Protein AF-A0A0Q7K2V9-F1 (afdb_monomer_lite)

Foldseek 3Di:
DVVVLLQVVCVVVVNNDADQQWRPWDDDCQWTDTGQWIAGNVDGWIWGAPRGPPHRIDIPDDDDPVVVVVSVVSSVCVSVVND

Sequence (83 aa):
MLILLATLVSEQKGEKALQFDNVPYFENDTFLIQNEKFVYKKIPTEITWYQFLGRDIACNKDYTREEYNKMFVDCLASLYNIT

pLDDT: mean 90.21, std 5.58, range [56.84, 96.0]

Radius of gyration: 12.0 Å; chains: 1; bounding box: 28×28×27 Å

Secondary structure (DSSP, 8-state):
-HHHHHHHHHHHTT-SS--TTSPPPEE-SSEEEETTEEEETTTTEEEE-SSSTTSS-EESS---HHHHHHHHHHHHHHHTT--

Structure (mmCIF, N/CA/C/O backbone):
data_AF-A0A0Q7K2V9-F1
#
_entry.id   AF-A0A0Q7K2V9-F1
#
loop_
_atom_site.group_PDB
_atom_site.id
_atom_site.type_symbol
_atom_site.label_atom_id
_atom_site.label_alt_id
_atom_site.label_comp_i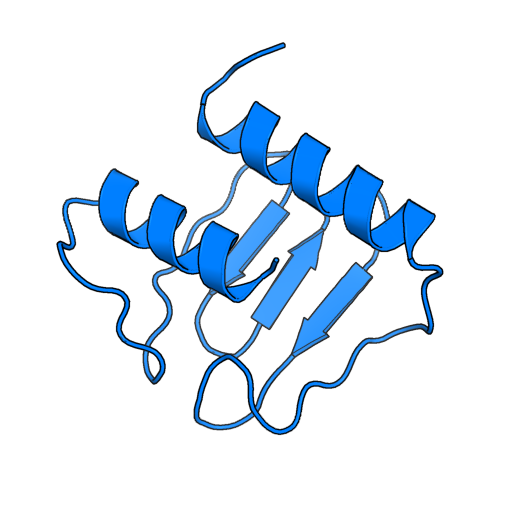d
_atom_site.label_asym_id
_atom_site.label_entity_id
_atom_site.label_seq_id
_atom_site.pdbx_PDB_ins_code
_atom_site.Cartn_x
_atom_site.Cartn_y
_atom_site.Cartn_z
_atom_site.occupancy
_atom_site.B_iso_or_equiv
_atom_site.auth_seq_id
_atom_site.auth_comp_id
_atom_site.auth_asym_id
_atom_site.auth_atom_id
_atom_site.pdbx_PDB_model_num
ATOM 1 N N . MET A 1 1 ? 7.529 2.862 5.210 1.00 83.94 1 MET A N 1
ATOM 2 C CA . MET A 1 1 ? 6.675 3.391 4.121 1.00 83.94 1 MET A CA 1
ATOM 3 C C . MET A 1 1 ? 5.329 2.682 4.084 1.00 83.94 1 MET A C 1
ATOM 5 O O . MET A 1 1 ? 4.339 3.347 4.328 1.00 83.94 1 MET A O 1
ATOM 9 N N . LEU A 1 2 ? 5.270 1.356 3.908 1.00 88.25 2 LEU A N 1
ATOM 10 C CA . LEU A 1 2 ? 3.994 0.620 3.882 1.00 88.25 2 LEU A CA 1
ATOM 11 C C . LEU A 1 2 ? 3.137 0.782 5.156 1.00 88.25 2 LEU A C 1
ATOM 13 O O . LEU A 1 2 ? 1.947 1.039 5.044 1.00 88.25 2 LEU A O 1
ATOM 17 N N . ILE A 1 3 ? 3.749 0.729 6.350 1.00 91.94 3 ILE A N 1
ATOM 18 C CA . ILE A 1 3 ? 3.054 1.003 7.626 1.00 91.94 3 ILE A CA 1
ATOM 19 C C . ILE A 1 3 ? 2.385 2.379 7.613 1.00 91.94 3 ILE A C 1
ATOM 21 O O . ILE A 1 3 ? 1.218 2.490 7.953 1.00 91.94 3 ILE A O 1
ATOM 25 N N . LEU A 1 4 ? 3.105 3.411 7.165 1.00 92.12 4 LEU A N 1
ATOM 26 C CA . LEU A 1 4 ? 2.565 4.765 7.084 1.00 92.12 4 LEU A CA 1
ATOM 27 C C . LEU A 1 4 ? 1.379 4.829 6.110 1.00 92.12 4 LEU A C 1
ATOM 29 O O . LEU A 1 4 ? 0.363 5.419 6.446 1.00 92.12 4 LEU A O 1
ATOM 33 N N . LEU A 1 5 ? 1.471 4.181 4.943 1.00 93.06 5 LEU A N 1
ATOM 34 C CA . LEU A 1 5 ? 0.350 4.116 4.000 1.00 93.06 5 LEU A CA 1
ATOM 35 C C . LEU A 1 5 ? -0.881 3.442 4.631 1.00 93.06 5 LEU A C 1
ATOM 37 O O . LEU A 1 5 ? -1.984 3.967 4.521 1.00 93.06 5 LEU A O 1
ATOM 41 N N . ALA A 1 6 ? -0.688 2.317 5.326 1.00 93.69 6 ALA A N 1
ATOM 42 C CA . ALA A 1 6 ? -1.758 1.611 6.028 1.00 93.69 6 ALA A CA 1
ATOM 43 C C . ALA A 1 6 ? -2.385 2.464 7.145 1.00 93.69 6 ALA A C 1
ATOM 45 O O . ALA A 1 6 ? -3.606 2.483 7.286 1.00 93.69 6 ALA A O 1
ATOM 46 N N . THR A 1 7 ? -1.572 3.216 7.897 1.00 94.19 7 THR A N 1
ATOM 47 C CA . THR A 1 7 ? -2.056 4.176 8.899 1.00 94.19 7 THR A CA 1
ATOM 48 C C . THR A 1 7 ? -2.955 5.230 8.263 1.00 94.19 7 THR A C 1
ATOM 50 O O . THR A 1 7 ? -4.050 5.465 8.759 1.00 94.19 7 THR A O 1
ATOM 53 N N . LEU A 1 8 ? -2.552 5.818 7.137 1.00 93.56 8 LEU A N 1
ATOM 54 C CA . LEU A 1 8 ? -3.346 6.859 6.477 1.00 93.56 8 LEU A CA 1
ATOM 55 C C . LEU A 1 8 ? -4.648 6.309 5.877 1.00 93.56 8 LEU A C 1
ATOM 57 O O . LEU A 1 8 ? -5.680 6.973 5.932 1.00 93.56 8 LEU A O 1
ATOM 61 N N . VAL A 1 9 ? -4.630 5.080 5.354 1.00 93.75 9 VAL A N 1
ATOM 62 C CA . VAL A 1 9 ? -5.851 4.380 4.919 1.00 93.75 9 VAL A CA 1
ATOM 63 C C . VAL A 1 9 ? -6.802 4.148 6.098 1.00 93.75 9 VAL A C 1
ATOM 65 O O . VAL A 1 9 ? -8.004 4.386 5.976 1.00 93.75 9 VAL A O 1
ATOM 68 N N . SER A 1 10 ? -6.273 3.713 7.245 1.00 93.50 10 SER A N 1
ATOM 69 C CA . SER A 1 10 ? -7.035 3.551 8.490 1.00 93.50 10 SE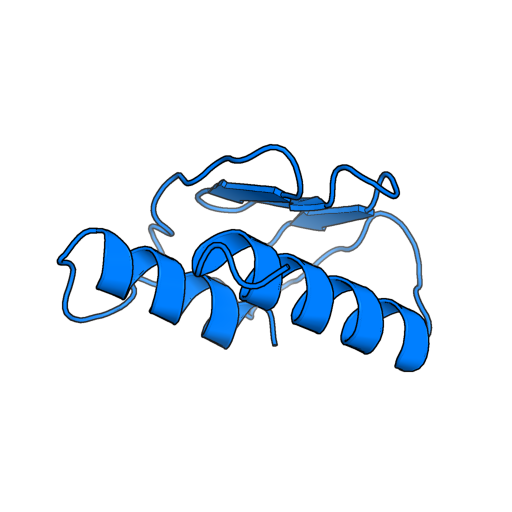R A CA 1
ATOM 70 C C . SER A 1 10 ? -7.681 4.876 8.913 1.00 93.50 10 SER A C 1
ATOM 72 O O . SER A 1 10 ? -8.888 4.934 9.152 1.00 93.50 10 SER A O 1
ATOM 74 N N . GLU A 1 11 ? -6.910 5.965 8.919 1.00 91.69 11 GLU A N 1
ATOM 75 C CA . GLU A 1 11 ? -7.400 7.305 9.257 1.00 91.69 11 GLU A CA 1
ATOM 76 C C . GLU A 1 11 ? -8.493 7.788 8.294 1.00 91.69 11 GLU A C 1
ATOM 78 O O . GLU A 1 11 ? -9.519 8.302 8.742 1.00 91.69 11 GLU A O 1
ATOM 83 N N . GLN A 1 12 ? -8.330 7.575 6.982 1.00 89.25 12 GLN A N 1
ATOM 84 C CA . GLN A 1 12 ? -9.326 7.953 5.970 1.00 89.25 12 GLN A CA 1
ATOM 85 C C . GLN A 1 12 ? -10.669 7.237 6.179 1.00 89.25 12 GLN A C 1
ATOM 87 O O . GLN A 1 12 ? -11.726 7.791 5.876 1.00 89.25 12 GLN A O 1
ATOM 92 N N . LYS A 1 13 ? -10.642 6.023 6.734 1.00 87.31 13 LYS A N 1
ATOM 93 C CA . LYS A 1 13 ? -11.839 5.254 7.098 1.00 87.31 13 LYS A CA 1
ATOM 94 C C . LYS A 1 13 ? -12.456 5.645 8.442 1.00 87.31 13 LYS A C 1
ATOM 96 O O . LYS A 1 13 ? -13.490 5.095 8.814 1.00 87.31 13 LYS A O 1
ATOM 101 N N . GLY A 1 14 ? -11.857 6.592 9.161 1.00 87.06 14 GLY A N 1
ATOM 102 C CA . GLY A 1 14 ? -12.305 7.022 10.485 1.00 87.06 14 GLY A CA 1
ATOM 103 C C . GLY A 1 14 ? -11.804 6.140 11.632 1.00 87.06 14 GLY A C 1
ATOM 104 O O . GLY A 1 14 ? -12.225 6.329 12.776 1.00 87.06 14 GLY A O 1
ATOM 105 N N . GLU A 1 15 ? -10.895 5.200 11.366 1.00 86.50 15 GLU A N 1
ATOM 106 C CA . GLU A 1 15 ? -10.244 4.393 12.396 1.00 86.50 15 GLU A CA 1
ATOM 107 C C . GLU A 1 15 ? -9.041 5.161 12.962 1.00 86.50 15 GLU A C 1
ATOM 109 O O . GLU A 1 15 ? -8.101 5.494 12.245 1.00 86.50 15 GLU A O 1
ATOM 114 N N . LYS A 1 16 ? -9.056 5.449 14.269 1.00 77.50 16 LYS A N 1
ATOM 115 C CA . LYS A 1 16 ? -8.029 6.286 14.923 1.00 77.50 16 LYS A CA 1
ATOM 116 C C . LYS A 1 16 ? -6.655 5.620 15.057 1.00 77.50 16 LYS A C 1
ATOM 118 O O . LYS A 1 16 ? -5.682 6.314 15.334 1.00 77.50 16 LYS A O 1
ATOM 123 N N . ALA A 1 17 ? -6.582 4.296 14.952 1.00 85.88 17 ALA A N 1
ATOM 124 C CA . ALA A 1 17 ? -5.345 3.547 15.113 1.00 85.88 17 ALA A CA 1
ATOM 125 C C . ALA A 1 17 ? -5.347 2.322 14.201 1.00 85.88 17 ALA A C 1
ATOM 127 O O . ALA A 1 17 ? -6.271 1.510 14.262 1.00 85.88 17 ALA A O 1
ATOM 128 N N . LEU A 1 18 ? -4.273 2.183 13.423 1.00 88.94 18 LEU A N 1
ATOM 129 C CA . LEU A 1 18 ? -4.030 1.013 12.593 1.00 88.94 18 LEU A CA 1
ATOM 130 C C . LEU A 1 18 ? -3.969 -0.248 13.463 1.00 88.94 18 LEU A C 1
ATOM 132 O O . LEU A 1 18 ? -3.120 -0.354 14.352 1.00 88.94 18 LEU A O 1
ATOM 136 N N . GLN A 1 19 ? -4.830 -1.214 13.161 1.00 91.00 19 GLN A N 1
ATOM 137 C CA . GLN A 1 19 ? -4.719 -2.570 13.688 1.00 91.00 19 GLN A CA 1
ATOM 138 C C . GLN A 1 19 ? -3.715 -3.340 12.822 1.00 91.00 19 GLN A C 1
ATOM 140 O O . GLN A 1 19 ? -3.976 -3.639 11.658 1.00 91.00 19 GLN A O 1
ATOM 145 N N . PHE A 1 20 ? -2.521 -3.606 13.356 1.00 88.81 20 PHE A N 1
ATOM 146 C CA . PHE A 1 20 ? -1.427 -4.234 12.597 1.00 88.81 20 PHE A CA 1
ATOM 147 C C . PHE A 1 20 ? -1.713 -5.690 12.206 1.00 88.81 20 PHE A C 1
ATOM 149 O O . PHE A 1 20 ? -1.106 -6.192 11.261 1.00 88.81 20 PHE A O 1
ATOM 156 N N . ASP A 1 21 ? -2.606 -6.344 12.942 1.00 91.00 21 ASP A N 1
ATOM 157 C CA . ASP A 1 21 ? -3.125 -7.700 12.748 1.00 91.00 21 ASP A CA 1
ATOM 158 C C . ASP A 1 21 ? -4.366 -7.761 11.844 1.00 91.00 21 ASP A C 1
ATOM 160 O O . ASP A 1 21 ? -4.782 -8.843 11.428 1.00 91.00 21 ASP A O 1
ATOM 164 N N . ASN A 1 22 ? -4.961 -6.607 11.531 1.00 90.75 22 ASN A N 1
ATOM 165 C CA . ASN A 1 22 ? -6.143 -6.510 10.689 1.00 90.75 22 ASN A CA 1
ATOM 166 C C . ASN A 1 22 ? -6.121 -5.219 9.865 1.00 90.75 22 ASN A C 1
ATOM 168 O O . ASN A 1 22 ? -6.871 -4.274 10.124 1.00 90.75 22 ASN A O 1
ATOM 172 N N . VAL A 1 23 ? -5.236 -5.172 8.868 1.00 91.88 23 VAL A N 1
ATOM 173 C CA . VAL A 1 23 ? -5.109 -3.990 8.006 1.00 91.88 23 VAL A CA 1
ATOM 174 C C . VAL A 1 23 ? -6.399 -3.803 7.194 1.00 91.88 23 VAL A C 1
ATOM 176 O O . VAL A 1 23 ? -6.823 -4.734 6.498 1.00 91.88 23 VAL A O 1
ATOM 179 N N . PRO A 1 24 ? -7.029 -2.614 7.237 1.00 91.88 24 PRO A N 1
ATOM 180 C CA . PRO A 1 24 ? -8.299 -2.392 6.567 1.00 91.88 24 PRO A CA 1
ATOM 181 C C . PRO A 1 24 ? -8.162 -2.474 5.044 1.00 91.88 24 PRO A C 1
ATOM 183 O O . PRO A 1 24 ? -7.191 -2.002 4.456 1.00 91.88 24 PRO A O 1
ATOM 186 N N . TYR A 1 25 ? -9.193 -3.026 4.400 1.00 94.56 25 TYR A N 1
ATOM 187 C CA . TYR A 1 25 ? -9.277 -3.100 2.941 1.00 94.56 25 TYR A CA 1
ATOM 188 C C . TYR A 1 25 ? -9.377 -1.713 2.302 1.00 94.56 25 TYR A C 1
ATOM 190 O O . TYR A 1 25 ? -10.298 -0.965 2.615 1.00 94.56 25 TYR A O 1
ATOM 198 N N . PHE A 1 26 ? -8.538 -1.388 1.336 1.00 95.12 26 PHE A N 1
ATOM 199 C CA . PHE A 1 26 ? -8.687 -0.214 0.488 1.00 95.12 26 PHE A CA 1
ATOM 200 C C . PHE A 1 26 ? -8.234 -0.543 -0.925 1.00 95.12 26 PHE A C 1
ATOM 202 O O . PHE A 1 26 ? -7.267 -1.276 -1.127 1.00 95.12 26 PHE A O 1
ATOM 209 N N . GLU A 1 27 ? -8.917 0.039 -1.901 1.00 95.62 27 GLU A N 1
ATOM 210 C CA . GLU A 1 27 ? -8.584 -0.125 -3.301 1.00 95.62 27 GLU A CA 1
ATOM 211 C C . GLU A 1 27 ? -8.936 1.138 -4.086 1.00 95.62 27 GLU A C 1
ATOM 213 O O . GLU A 1 27 ? -10.024 1.694 -3.940 1.00 95.62 27 GLU A O 1
ATOM 218 N N . ASN A 1 28 ? -8.017 1.558 -4.950 1.00 93.94 28 ASN A N 1
ATOM 219 C CA . ASN A 1 28 ? -8.251 2.542 -6.001 1.00 93.94 28 ASN A CA 1
ATOM 220 C C . ASN A 1 28 ? -7.529 2.102 -7.291 1.00 93.94 28 ASN A C 1
ATOM 222 O O . ASN A 1 28 ? -7.044 0.972 -7.383 1.00 93.94 28 ASN A O 1
ATOM 226 N N . ASP A 1 29 ? -7.439 2.976 -8.293 1.00 93.62 29 ASP A N 1
ATOM 227 C CA . ASP A 1 29 ? -6.768 2.660 -9.564 1.00 93.62 29 ASP A CA 1
ATOM 228 C C . ASP A 1 29 ? -5.245 2.469 -9.430 1.00 93.62 29 ASP A C 1
ATOM 230 O O . ASP A 1 29 ? -4.618 1.820 -10.268 1.00 93.62 29 ASP A O 1
ATOM 234 N N . THR A 1 30 ? -4.638 2.990 -8.362 1.00 95.00 30 THR A N 1
ATOM 235 C CA . THR A 1 30 ? -3.188 2.965 -8.140 1.00 95.00 30 THR A CA 1
ATOM 236 C C . THR A 1 30 ? -2.745 1.762 -7.315 1.00 95.00 30 THR A C 1
ATOM 238 O O . THR A 1 30 ? -1.734 1.136 -7.643 1.00 95.00 30 THR A O 1
ATOM 241 N N . PHE A 1 31 ? -3.463 1.424 -6.244 1.00 95.75 31 PHE A N 1
ATOM 242 C CA . PHE A 1 31 ? -3.071 0.349 -5.339 1.00 95.75 31 PHE A CA 1
ATOM 243 C C . PHE A 1 31 ? -4.261 -0.317 -4.645 1.00 95.75 31 PHE A C 1
ATOM 245 O O . PHE A 1 31 ? -5.376 0.202 -4.597 1.00 95.75 31 PHE A O 1
ATOM 252 N N . LEU A 1 32 ?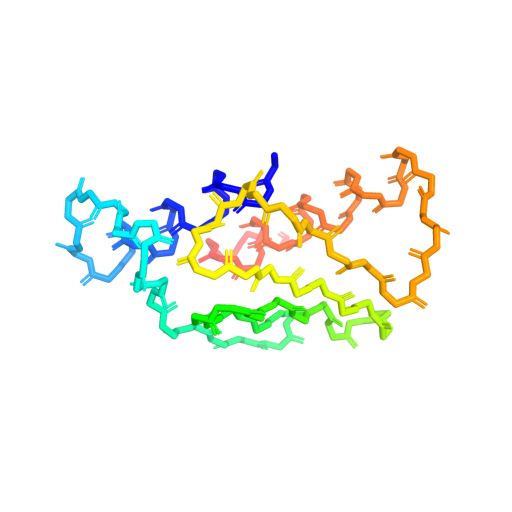 -3.986 -1.495 -4.100 1.00 96.00 32 LEU A N 1
ATOM 253 C CA . LEU A 1 32 ? -4.836 -2.230 -3.181 1.00 96.00 32 LEU A CA 1
ATOM 254 C C . LEU A 1 32 ? -4.031 -2.523 -1.917 1.00 96.00 32 LEU A C 1
ATOM 256 O O . LEU A 1 32 ? -2.862 -2.907 -1.985 1.00 96.00 32 LEU A O 1
ATOM 260 N N . ILE A 1 33 ? -4.656 -2.372 -0.759 1.00 95.12 33 ILE A N 1
ATOM 261 C CA . ILE A 1 33 ? -4.124 -2.847 0.513 1.00 95.12 33 ILE A CA 1
ATOM 262 C C . ILE A 1 33 ? -5.230 -3.550 1.282 1.00 95.12 33 ILE A C 1
ATOM 264 O O . ILE A 1 33 ? -6.373 -3.109 1.304 1.00 95.12 33 ILE A O 1
ATOM 268 N N . GLN A 1 34 ? -4.895 -4.670 1.893 1.00 94.62 34 GLN A N 1
ATOM 269 C CA . GLN A 1 34 ? -5.769 -5.417 2.780 1.00 94.62 34 GLN A CA 1
ATOM 270 C C . GLN A 1 34 ? -4.905 -6.194 3.765 1.00 94.62 34 GLN A C 1
ATOM 272 O O . GLN A 1 34 ? -3.674 -6.190 3.658 1.00 94.62 34 GLN A O 1
ATOM 277 N N . ASN A 1 35 ? -5.535 -6.875 4.715 1.00 94.56 35 ASN A N 1
ATOM 278 C CA . ASN A 1 35 ? -4.790 -7.710 5.638 1.00 94.56 35 ASN A CA 1
ATOM 279 C C . ASN A 1 35 ? -3.879 -8.696 4.885 1.00 94.56 35 ASN A C 1
ATOM 281 O O . ASN A 1 35 ? -4.306 -9.328 3.919 1.00 94.56 35 ASN A O 1
ATOM 285 N N . GLU A 1 36 ? -2.616 -8.759 5.312 1.00 94.81 36 GLU A N 1
ATOM 286 C CA . GLU A 1 36 ? -1.549 -9.613 4.760 1.00 94.81 36 GLU A CA 1
ATOM 287 C C . GLU A 1 36 ? -1.129 -9.338 3.305 1.00 94.81 36 GLU A C 1
ATOM 289 O O . GLU A 1 36 ? -0.254 -10.037 2.784 1.00 94.81 36 GLU A O 1
ATOM 294 N N . LYS A 1 37 ? -1.696 -8.327 2.628 1.00 95.25 37 LYS A N 1
ATOM 295 C CA . LYS A 1 37 ? -1.423 -8.086 1.205 1.00 95.25 37 LYS A CA 1
ATOM 296 C C . LYS A 1 37 ? -1.472 -6.612 0.803 1.00 95.25 37 LYS A C 1
ATOM 298 O O . LYS A 1 37 ? -2.436 -5.895 1.053 1.00 95.25 37 LYS A O 1
ATOM 303 N N . PHE A 1 38 ? -0.465 -6.195 0.049 1.00 95.56 38 PHE A N 1
ATOM 304 C CA . PHE A 1 38 ? -0.412 -4.937 -0.684 1.00 95.56 38 PHE A CA 1
ATOM 305 C C . PHE A 1 38 ? -0.095 -5.207 -2.157 1.00 95.56 38 PHE A C 1
ATOM 307 O O . PHE A 1 38 ? 0.773 -6.021 -2.474 1.00 95.56 38 PHE A O 1
ATOM 314 N N . VAL A 1 39 ? -0.789 -4.504 -3.050 1.00 95.31 39 VAL A N 1
ATOM 315 C CA . VAL A 1 39 ? -0.584 -4.555 -4.498 1.00 95.31 39 VAL A CA 1
ATOM 316 C C . VAL A 1 39 ? -0.491 -3.139 -5.032 1.00 95.31 39 VAL A C 1
ATOM 318 O O . VAL A 1 39 ? -1.433 -2.362 -4.909 1.00 95.31 39 VAL A O 1
ATOM 321 N N . TYR A 1 40 ? 0.610 -2.820 -5.693 1.00 94.69 40 TYR A N 1
ATOM 322 C CA . TYR A 1 40 ? 0.673 -1.657 -6.569 1.00 94.69 40 TYR A CA 1
ATOM 323 C C . TYR A 1 40 ? 0.222 -2.085 -7.967 1.00 94.69 40 TYR A C 1
ATOM 325 O O . TYR A 1 40 ? 0.614 -3.143 -8.449 1.00 94.69 40 TYR A O 1
ATOM 333 N N . LYS A 1 41 ? -0.659 -1.313 -8.606 1.00 93.69 41 LYS A N 1
ATOM 334 C CA . LYS A 1 41 ? -1.324 -1.731 -9.851 1.00 93.69 41 LYS A CA 1
ATOM 335 C C . LYS A 1 41 ? -0.598 -1.273 -11.112 1.00 93.69 41 LYS A C 1
ATOM 337 O O . LYS A 1 41 ? -0.694 -1.936 -12.139 1.00 93.6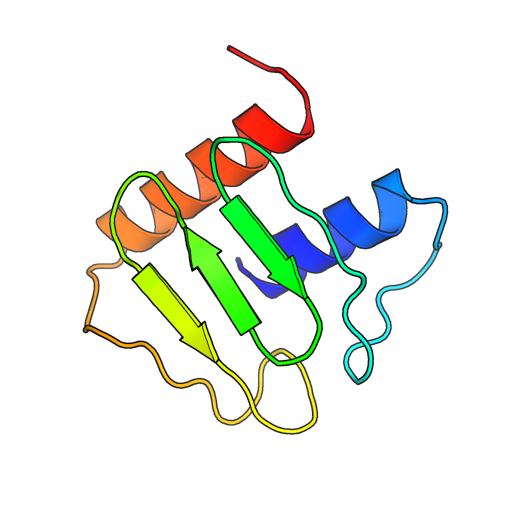9 41 LYS A O 1
ATOM 342 N N . LYS A 1 42 ? 0.150 -0.162 -11.054 1.00 89.50 42 LYS A N 1
ATOM 343 C CA . LYS A 1 42 ? 0.877 0.368 -12.228 1.00 89.50 42 LYS A CA 1
ATOM 344 C C . LYS A 1 42 ? 2.073 -0.495 -12.622 1.00 89.50 42 LYS A C 1
ATOM 346 O O . LYS A 1 42 ? 2.444 -0.558 -13.789 1.00 89.50 42 LYS A O 1
ATOM 351 N N . ILE A 1 43 ? 2.689 -1.136 -11.638 1.00 84.25 43 ILE A N 1
ATOM 352 C CA . ILE A 1 43 ? 3.748 -2.130 -11.800 1.00 84.25 43 ILE A CA 1
ATOM 353 C C . ILE A 1 43 ? 3.301 -3.300 -10.935 1.00 84.25 43 ILE A C 1
ATOM 355 O O . ILE A 1 43 ? 2.929 -3.013 -9.804 1.00 84.25 43 ILE A O 1
ATOM 359 N N . PRO A 1 44 ? 3.321 -4.561 -11.408 1.00 78.06 44 PRO A N 1
ATOM 360 C CA . PRO A 1 44 ? 2.828 -5.715 -10.655 1.00 78.06 44 PRO A CA 1
ATOM 361 C C . PRO A 1 44 ? 3.738 -6.030 -9.455 1.00 78.06 44 PRO A C 1
ATOM 363 O O . PRO A 1 44 ? 4.455 -7.028 -9.435 1.00 78.06 44 PRO A O 1
ATOM 366 N N . THR A 1 45 ? 3.739 -5.148 -8.461 1.00 89.75 45 THR A N 1
ATOM 367 C CA . THR A 1 45 ? 4.438 -5.276 -7.189 1.00 89.75 45 THR A CA 1
ATOM 368 C C . THR A 1 45 ? 3.450 -5.793 -6.171 1.00 89.75 45 THR A C 1
ATOM 370 O O . THR A 1 45 ? 2.456 -5.134 -5.869 1.00 89.75 45 THR A O 1
ATOM 373 N N . GLU A 1 46 ? 3.759 -6.958 -5.620 1.00 93.75 46 GLU A N 1
ATOM 374 C CA . GLU A 1 46 ? 3.010 -7.544 -4.522 1.00 93.75 46 GLU A CA 1
ATOM 375 C C . GLU A 1 46 ? 3.918 -7.649 -3.303 1.00 93.75 46 GLU A C 1
ATOM 377 O O . GLU A 1 46 ? 5.048 -8.140 -3.391 1.00 93.75 46 GLU A O 1
ATOM 382 N N . ILE A 1 47 ? 3.410 -7.167 -2.174 1.00 92.50 47 ILE A N 1
ATOM 383 C CA . ILE A 1 47 ? 4.049 -7.275 -0.868 1.00 92.50 47 ILE A CA 1
ATOM 384 C C . ILE A 1 47 ? 3.078 -8.010 0.044 1.00 92.50 47 ILE A C 1
ATOM 386 O O . ILE A 1 47 ? 1.937 -7.582 0.212 1.00 92.50 47 ILE A O 1
ATOM 390 N N . THR A 1 48 ? 3.529 -9.098 0.644 1.00 94.25 48 THR A N 1
ATOM 391 C CA . THR A 1 48 ? 2.767 -9.879 1.618 1.00 94.25 48 THR A CA 1
ATOM 392 C C . THR A 1 48 ? 3.504 -9.904 2.943 1.00 94.25 48 THR A C 1
ATOM 394 O O . THR A 1 48 ? 4.731 -9.846 2.974 1.00 94.25 48 THR A O 1
ATOM 397 N N . TRP A 1 49 ? 2.779 -9.999 4.046 1.00 94.12 49 TRP A N 1
ATOM 398 C CA . TRP A 1 49 ? 3.352 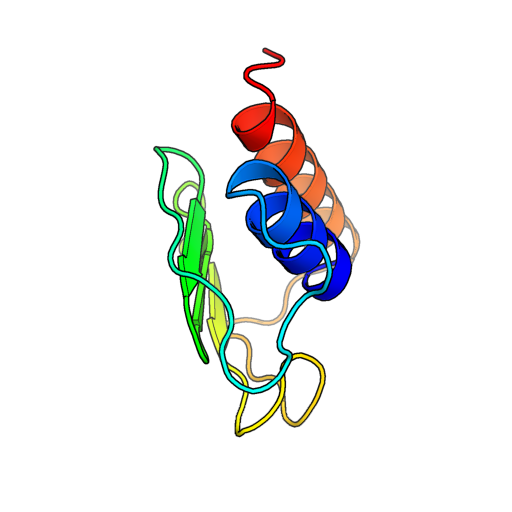-10.166 5.383 1.00 94.12 49 TRP A CA 1
ATOM 399 C C . TRP A 1 49 ? 2.540 -11.193 6.154 1.00 94.12 49 TRP A C 1
ATOM 401 O O . TRP A 1 49 ? 1.387 -11.452 5.814 1.00 94.12 49 TRP A O 1
ATOM 411 N N . TYR A 1 50 ? 3.138 -11.766 7.193 1.00 86.94 50 TYR A N 1
ATOM 412 C CA . TYR A 1 50 ? 2.490 -12.786 8.009 1.00 86.94 50 TYR A CA 1
ATOM 413 C C . TYR A 1 50 ? 2.134 -12.236 9.388 1.00 86.94 50 TYR A C 1
ATOM 415 O O . TYR A 1 50 ? 2.988 -11.642 10.047 1.00 86.94 50 TYR A O 1
ATOM 423 N N . GLN A 1 51 ? 0.898 -12.473 9.839 1.00 84.19 51 GLN A N 1
ATOM 424 C CA . GLN A 1 51 ? 0.335 -12.054 11.134 1.00 84.19 51 GLN A CA 1
ATOM 425 C C . GLN A 1 51 ? 0.268 -10.541 11.368 1.00 84.19 51 GLN A C 1
ATOM 427 O O . GLN A 1 51 ? -0.809 -10.022 11.624 1.00 84.19 51 GLN A O 1
ATOM 432 N N . PHE A 1 52 ? 1.396 -9.830 11.310 1.00 87.88 52 PHE A N 1
ATOM 433 C CA . PHE A 1 52 ? 1.493 -8.411 11.631 1.00 87.88 52 PHE A CA 1
ATOM 434 C C . PHE A 1 52 ? 2.175 -7.640 10.509 1.00 87.88 52 PHE A C 1
ATOM 436 O O . PHE A 1 52 ? 3.261 -8.004 10.046 1.00 87.88 52 PHE A O 1
ATOM 443 N N . LEU A 1 53 ? 1.579 -6.516 10.117 1.00 88.06 53 LEU A N 1
ATOM 444 C CA . LEU A 1 53 ? 2.203 -5.603 9.170 1.00 88.06 53 LEU A CA 1
ATOM 445 C C . LEU A 1 53 ? 3.559 -5.120 9.705 1.00 88.06 53 LEU A C 1
ATOM 447 O O . LEU A 1 53 ? 3.637 -4.503 10.765 1.00 88.06 53 LEU A O 1
ATOM 451 N N . GLY A 1 54 ? 4.625 -5.359 8.939 1.00 82.44 54 GLY A N 1
ATOM 452 C CA . GLY A 1 54 ? 5.994 -4.994 9.324 1.00 82.44 54 GLY A CA 1
ATOM 453 C C . GLY A 1 54 ? 6.892 -6.179 9.678 1.00 82.44 54 GLY A C 1
ATOM 454 O O . GLY A 1 54 ? 8.102 -5.990 9.803 1.00 82.44 54 GLY A O 1
ATOM 455 N N . ARG A 1 55 ? 6.331 -7.385 9.814 1.00 83.25 55 ARG A N 1
ATOM 456 C CA . ARG A 1 55 ? 7.064 -8.605 10.162 1.00 83.25 55 ARG A CA 1
ATOM 457 C C . ARG A 1 55 ? 6.971 -9.633 9.036 1.00 83.25 55 ARG A C 1
ATOM 459 O O . ARG A 1 55 ? 5.922 -9.765 8.417 1.00 83.25 55 ARG A O 1
ATOM 466 N N . ASP A 1 56 ? 8.076 -10.338 8.784 1.00 86.94 56 ASP A N 1
ATOM 467 C CA . ASP A 1 56 ? 8.147 -11.438 7.810 1.00 86.94 56 ASP A CA 1
ATOM 468 C C . ASP A 1 56 ? 7.580 -11.040 6.435 1.00 86.94 56 ASP A C 1
ATOM 470 O O . ASP A 1 56 ? 6.739 -11.716 5.845 1.00 86.94 56 ASP A O 1
ATOM 474 N N . ILE A 1 57 ? 8.023 -9.873 5.954 1.00 89.06 57 ILE A N 1
ATOM 475 C CA . ILE A 1 57 ? 7.582 -9.310 4.681 1.00 89.06 57 ILE A CA 1
ATOM 476 C C . ILE A 1 57 ? 8.242 -10.074 3.532 1.00 89.06 57 ILE A C 1
ATOM 478 O O . ILE A 1 57 ? 9.467 -10.186 3.475 1.00 89.06 57 ILE A O 1
ATOM 482 N N . ALA A 1 58 ? 7.429 -10.518 2.581 1.00 90.88 58 ALA A N 1
ATOM 483 C CA . ALA A 1 58 ? 7.859 -11.040 1.296 1.00 90.88 58 ALA A CA 1
ATOM 484 C C . ALA A 1 58 ? 7.408 -10.094 0.179 1.00 90.88 58 ALA A C 1
ATOM 486 O O . ALA A 1 58 ? 6.255 -9.666 0.136 1.00 90.88 58 ALA A O 1
ATOM 487 N N . CYS A 1 59 ? 8.319 -9.785 -0.737 1.00 90.62 59 CYS A N 1
ATOM 488 C CA . CYS A 1 59 ? 8.018 -9.051 -1.960 1.00 90.62 59 CYS A CA 1
ATOM 489 C C . CYS A 1 59 ? 8.183 -9.996 -3.147 1.00 90.62 59 CYS A C 1
ATOM 491 O O . CYS A 1 59 ? 9.104 -10.811 -3.173 1.00 90.62 59 CYS A O 1
ATOM 493 N N . ASN A 1 60 ? 7.324 -9.872 -4.156 1.00 89.56 60 ASN A N 1
ATOM 494 C CA . ASN A 1 60 ? 7.403 -10.716 -5.352 1.00 89.56 60 ASN A CA 1
ATOM 495 C C . ASN A 1 60 ? 8.642 -10.451 -6.229 1.00 89.56 60 ASN A C 1
ATOM 497 O O . ASN A 1 60 ? 8.938 -11.229 -7.135 1.00 89.56 60 ASN A O 1
ATOM 501 N N . LYS A 1 61 ? 9.350 -9.347 -5.978 1.00 87.12 61 LYS A N 1
ATOM 502 C CA . LYS A 1 61 ? 10.583 -8.949 -6.652 1.00 87.12 61 LYS A CA 1
ATOM 503 C C . LYS A 1 61 ? 11.405 -8.049 -5.726 1.00 87.12 61 LYS A C 1
ATOM 505 O O . LYS A 1 61 ? 10.843 -7.312 -4.914 1.00 87.12 61 LYS A O 1
ATOM 510 N N . ASP A 1 62 ? 12.722 -8.067 -5.896 1.00 86.00 62 ASP A N 1
ATOM 511 C CA . ASP A 1 62 ? 13.611 -7.068 -5.310 1.00 86.00 62 ASP A CA 1
ATOM 512 C C . ASP A 1 62 ? 13.492 -5.742 -6.071 1.00 86.00 62 ASP A C 1
ATOM 514 O O . ASP A 1 62 ? 13.748 -5.673 -7.277 1.00 86.00 62 ASP A O 1
ATOM 518 N N . TYR A 1 63 ? 13.104 -4.687 -5.357 1.00 84.19 63 TYR A N 1
ATOM 519 C CA . TYR A 1 63 ? 13.033 -3.326 -5.885 1.00 84.19 63 TYR A CA 1
ATOM 520 C C . TYR A 1 63 ? 14.129 -2.465 -5.274 1.00 84.19 63 TYR A C 1
ATOM 522 O O . TYR A 1 63 ? 14.511 -2.627 -4.109 1.00 84.19 63 TYR A O 1
ATOM 530 N N . THR A 1 64 ? 14.618 -1.506 -6.048 1.00 89.62 64 THR A N 1
ATOM 531 C CA . THR A 1 64 ? 15.538 -0.497 -5.536 1.00 89.62 64 THR A CA 1
ATOM 532 C C . THR A 1 64 ? 14.812 0.445 -4.578 1.00 89.62 64 THR A C 1
ATOM 534 O O . THR A 1 64 ? 13.587 0.595 -4.584 1.00 89.62 64 THR A O 1
ATOM 537 N N . ARG A 1 65 ? 15.584 1.151 -3.749 1.00 88.38 65 ARG A N 1
ATOM 538 C CA . ARG A 1 65 ? 15.040 2.183 -2.859 1.00 88.38 65 ARG A CA 1
ATOM 539 C C . ARG A 1 65 ? 14.260 3.261 -3.623 1.00 88.38 65 ARG A C 1
ATOM 541 O O . ARG A 1 65 ? 13.260 3.764 -3.120 1.00 88.38 65 ARG A O 1
ATOM 548 N N . GLU A 1 66 ? 14.718 3.617 -4.817 1.00 90.62 66 GLU A N 1
ATOM 549 C CA . GLU A 1 66 ? 14.094 4.633 -5.668 1.00 90.62 66 GLU A CA 1
ATOM 550 C C . GLU A 1 66 ? 12.737 4.167 -6.200 1.00 90.62 66 GLU A C 1
ATOM 552 O O . GLU A 1 66 ? 11.771 4.931 -6.163 1.00 90.62 66 GLU A O 1
ATOM 557 N N . GLU A 1 67 ? 12.635 2.902 -6.611 1.00 90.31 67 GLU A N 1
ATOM 558 C CA . GLU A 1 67 ? 11.372 2.287 -7.032 1.00 90.31 67 GLU A CA 1
ATOM 559 C C . GLU A 1 67 ? 10.361 2.259 -5.880 1.00 90.31 67 GLU A C 1
ATOM 561 O O . GLU A 1 67 ? 9.219 2.695 -6.054 1.00 90.31 67 GLU A O 1
ATOM 566 N N . TYR A 1 68 ? 10.792 1.851 -4.681 1.00 88.62 68 TYR A N 1
ATOM 567 C CA . TYR A 1 68 ? 9.939 1.874 -3.490 1.00 88.62 68 TYR A CA 1
ATOM 568 C C . TYR A 1 68 ? 9.451 3.283 -3.143 1.00 88.62 68 TYR A C 1
ATOM 570 O O . TYR A 1 68 ? 8.270 3.470 -2.845 1.00 88.62 68 TYR A O 1
ATOM 578 N N . ASN A 1 69 ? 10.336 4.281 -3.188 1.00 90.88 69 ASN A N 1
ATOM 579 C CA . ASN A 1 69 ? 9.971 5.668 -2.907 1.00 90.88 69 ASN A CA 1
ATOM 580 C C . ASN A 1 69 ? 8.950 6.193 -3.922 1.00 90.88 69 ASN A C 1
ATOM 582 O O . ASN A 1 69 ? 7.960 6.810 -3.531 1.00 90.88 69 ASN A O 1
ATOM 586 N N . LYS A 1 70 ? 9.168 5.932 -5.217 1.00 92.31 70 LYS A N 1
ATOM 587 C CA . LYS A 1 70 ? 8.258 6.364 -6.284 1.00 92.31 70 LYS A CA 1
ATOM 588 C C . LYS A 1 70 ? 6.876 5.735 -6.127 1.00 92.31 70 LYS A C 1
ATOM 590 O O . LYS A 1 70 ? 5.882 6.451 -6.190 1.00 92.31 70 LYS A O 1
ATOM 595 N N . MET A 1 71 ? 6.822 4.428 -5.872 1.00 92.88 71 MET A N 1
ATOM 596 C CA . MET A 1 71 ? 5.576 3.712 -5.589 1.00 92.88 71 MET A CA 1
ATOM 597 C C . MET A 1 71 ? 4.846 4.314 -4.383 1.00 92.88 71 MET A C 1
ATOM 599 O O . MET A 1 71 ? 3.644 4.550 -4.447 1.00 92.88 71 MET A O 1
ATOM 603 N N . PHE A 1 72 ? 5.564 4.599 -3.295 1.00 91.69 72 PHE A N 1
ATOM 604 C CA . PHE A 1 72 ? 4.968 5.166 -2.087 1.00 91.69 72 PHE A CA 1
ATOM 605 C C . PHE A 1 72 ? 4.381 6.565 -2.317 1.00 91.69 72 PHE A C 1
ATOM 607 O O . PHE A 1 72 ? 3.247 6.818 -1.914 1.00 91.69 72 PHE A O 1
ATOM 614 N N . VAL A 1 73 ? 5.117 7.455 -2.990 1.00 93.38 73 VAL A N 1
ATOM 615 C CA . VAL A 1 73 ? 4.634 8.804 -3.333 1.00 93.38 73 VAL A CA 1
ATOM 616 C C . VAL A 1 73 ? 3.389 8.734 -4.216 1.00 93.38 73 VAL A C 1
ATOM 618 O O . VAL A 1 73 ? 2.425 9.449 -3.960 1.00 93.38 73 VAL A O 1
ATOM 621 N N . ASP A 1 74 ? 3.379 7.844 -5.207 1.00 94.56 74 ASP A N 1
ATOM 622 C CA . ASP A 1 74 ? 2.233 7.660 -6.099 1.00 94.56 74 ASP A CA 1
ATOM 623 C C . ASP A 1 74 ? 0.993 7.134 -5.354 1.00 94.56 74 ASP A C 1
ATOM 625 O O . ASP A 1 74 ? -0.117 7.630 -5.548 1.00 94.56 74 ASP A O 1
ATOM 629 N N . CYS A 1 75 ? 1.180 6.188 -4.427 1.00 94.88 75 CYS A N 1
ATOM 630 C CA . C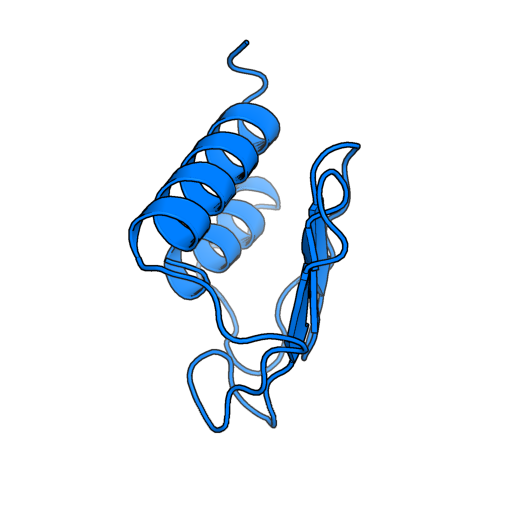YS A 1 75 ? 0.098 5.699 -3.573 1.00 94.88 75 CYS A CA 1
ATOM 631 C C . CYS A 1 75 ? -0.468 6.821 -2.689 1.00 94.88 75 CYS A C 1
ATOM 633 O O . CYS A 1 75 ? -1.685 6.988 -2.631 1.00 94.88 75 CYS A O 1
ATOM 635 N N . LEU A 1 76 ? 0.390 7.629 -2.054 1.00 93.25 76 LEU A N 1
ATOM 636 C CA . LEU A 1 76 ? -0.043 8.772 -1.243 1.00 93.25 76 LEU A CA 1
ATOM 637 C C . LEU A 1 76 ? -0.810 9.813 -2.063 1.00 93.25 76 LEU A C 1
ATOM 639 O O . LEU A 1 76 ? -1.882 10.244 -1.649 1.00 93.25 76 LEU A O 1
ATOM 643 N N . ALA A 1 77 ? -0.287 10.195 -3.228 1.00 94.12 77 ALA A N 1
ATOM 644 C CA . ALA A 1 77 ? -0.940 11.141 -4.130 1.00 94.12 77 ALA A CA 1
ATOM 645 C C . ALA A 1 77 ? -2.348 10.655 -4.513 1.00 94.12 77 ALA A C 1
ATOM 647 O O . ALA A 1 77 ? -3.325 11.398 -4.400 1.00 94.12 77 ALA A O 1
ATOM 648 N N . SER A 1 78 ? -2.469 9.363 -4.841 1.00 94.12 78 SER A N 1
ATOM 649 C CA . SER A 1 78 ? -3.752 8.733 -5.168 1.00 94.12 78 SER A CA 1
ATOM 650 C C . SER A 1 78 ? -4.726 8.627 -3.989 1.00 94.12 78 SER A C 1
ATOM 652 O O . SER A 1 78 ? -5.933 8.609 -4.203 1.00 94.12 78 SER A O 1
ATOM 654 N N . LEU A 1 79 ? -4.232 8.567 -2.747 1.00 92.56 79 LEU A N 1
ATOM 655 C CA . LEU A 1 79 ? -5.072 8.501 -1.546 1.00 92.56 79 LEU A CA 1
ATOM 656 C C . LEU A 1 79 ? -5.806 9.827 -1.296 1.00 92.56 79 LEU A C 1
ATOM 658 O O . LEU A 1 79 ? -6.954 9.832 -0.851 1.00 92.56 79 LEU A O 1
ATOM 662 N N . TYR A 1 80 ? -5.143 10.944 -1.602 1.00 89.38 80 TYR A N 1
ATOM 663 C CA . TYR A 1 80 ? -5.651 12.299 -1.379 1.00 89.38 80 TYR A CA 1
ATOM 664 C C . TYR A 1 80 ? -6.193 12.976 -2.643 1.00 89.38 80 TYR A C 1
ATOM 666 O O . TYR A 1 80 ? -6.547 14.152 -2.587 1.00 89.38 80 TYR A O 1
ATOM 674 N N . ASN A 1 81 ? -6.270 12.261 -3.772 1.00 86.62 81 ASN A N 1
ATOM 675 C CA . ASN A 1 81 ? -6.642 12.818 -5.080 1.00 86.62 81 ASN A CA 1
ATOM 676 C C . ASN A 1 81 ? -5.805 14.053 -5.464 1.00 86.62 81 ASN A C 1
ATOM 678 O O . ASN A 1 81 ? -6.313 15.017 -6.037 1.00 86.62 81 ASN A O 1
ATOM 682 N N . ILE A 1 82 ? -4.518 14.031 -5.114 1.00 78.50 82 ILE A N 1
ATOM 683 C CA . ILE A 1 82 ? -3.559 15.065 -5.495 1.00 78.50 82 ILE A CA 1
ATOM 684 C C . ILE A 1 82 ? -2.924 14.582 -6.798 1.00 78.50 82 ILE A C 1
ATOM 686 O O . ILE A 1 82 ? -2.144 13.631 -6.786 1.00 78.50 82 ILE A O 1
ATOM 690 N N . THR A 1 83 ? -3.314 15.197 -7.914 1.00 56.84 83 THR A N 1
ATOM 691 C CA . THR A 1 83 ? -2.748 14.948 -9.254 1.00 56.84 83 THR A CA 1
ATOM 692 C C . THR A 1 83 ? -1.820 16.075 -9.655 1.00 56.84 83 THR A C 1
ATOM 694 O O . THR A 1 83 ? -2.199 17.242 -9.407 1.00 56.84 83 THR A O 1
#